Protein AF-N1U3I8-F1 (afdb_monomer)

Radius of gyration: 16.74 Å; Cα contacts (8 Å, |Δi|>4): 158; chains: 1; bounding box: 42×30×48 Å

pLDDT: mean 90.94, std 8.04, range [57.91, 97.25]

Solvent-accessible surface area (backbone atoms only — not comparable to full-atom values): 8770 Å² total; per-residue (Å²): 109,68,54,61,62,64,15,55,87,68,49,91,68,92,75,76,44,79,44,71,59,54,88,94,53,76,72,59,53,84,81,44,77,90,50,61,52,42,70,53,82,71,60,68,74,68,53,55,78,78,48,84,62,44,81,40,65,32,79,47,72,65,56,54,61,40,50,73,71,23,37,44,45,38,32,37,44,86,82,81,67,78,91,59,35,82,59,70,89,46,89,84,51,45,77,28,74,46,29,67,49,44,26,53,54,71,73,46,89,78,71,78,45,71,82,73,79,74,78,83,63,87,76,58,89,82,38,62,71,59,28,63,74,70,74,48,137

Structure (mmCIF, N/CA/C/O backbone):
data_AF-N1U3I8-F1
#
_entry.id   AF-N1U3I8-F1
#
loop_
_atom_site.group_PDB
_atom_site.id
_atom_site.type_symbol
_atom_site.label_atom_id
_atom_site.label_alt_id
_atom_site.label_comp_id
_atom_site.label_asym_id
_atom_site.label_entity_id
_atom_site.label_seq_id
_atom_site.pdbx_PDB_ins_code
_atom_site.Cartn_x
_atom_site.Cartn_y
_atom_site.Cartn_z
_atom_site.occupancy
_atom_site.B_iso_or_equiv
_atom_site.auth_seq_id
_atom_site.auth_comp_id
_atom_site.auth_asym_id
_atom_site.auth_atom_id
_atom_site.pdbx_PDB_model_num
ATOM 1 N N . MET A 1 1 ? 3.597 2.298 9.908 1.00 88.75 1 MET A N 1
ATOM 2 C CA . MET A 1 1 ? 2.477 2.050 10.843 1.00 88.75 1 MET A CA 1
ATOM 3 C C . MET A 1 1 ? 2.062 3.292 11.619 1.00 88.75 1 MET A C 1
ATOM 5 O O . MET A 1 1 ? 0.869 3.535 11.664 1.00 88.75 1 MET A O 1
ATOM 9 N N . GLN A 1 2 ? 2.983 4.105 12.162 1.00 91.75 2 GLN A N 1
ATOM 10 C CA . GLN A 1 2 ? 2.610 5.314 12.923 1.00 91.75 2 GLN A CA 1
ATOM 11 C C . GLN A 1 2 ? 1.647 6.247 12.167 1.00 91.75 2 GLN A C 1
ATOM 13 O O . GLN A 1 2 ? 0.598 6.566 12.700 1.00 91.75 2 GLN A O 1
ATOM 18 N N . MET A 1 3 ? 1.916 6.561 10.893 1.00 93.62 3 MET A N 1
ATOM 19 C CA . MET A 1 3 ? 1.001 7.378 10.076 1.00 93.62 3 MET A CA 1
ATOM 20 C C . MET A 1 3 ? -0.427 6.812 10.004 1.00 93.62 3 MET A C 1
ATOM 22 O O . MET A 1 3 ? -1.384 7.573 10.023 1.00 93.62 3 MET A O 1
ATOM 26 N N . LEU A 1 4 ? -0.576 5.483 9.947 1.00 94.88 4 LEU A N 1
ATOM 27 C CA . LEU A 1 4 ? -1.891 4.842 9.926 1.00 94.88 4 LEU A CA 1
ATOM 28 C C . LEU A 1 4 ? -2.603 5.002 11.274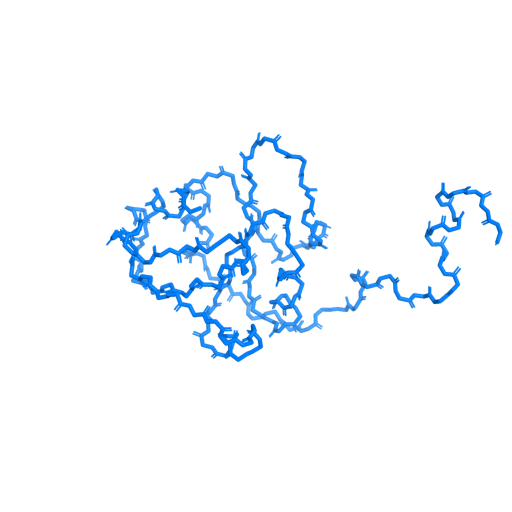 1.00 94.88 4 LEU A C 1
ATOM 30 O O . LEU A 1 4 ? -3.793 5.286 11.297 1.00 94.88 4 LEU A O 1
ATOM 34 N N . VAL A 1 5 ? -1.872 4.869 12.386 1.00 95.50 5 VAL A N 1
ATOM 35 C CA . VAL A 1 5 ? -2.397 5.138 13.735 1.00 95.50 5 VAL A CA 1
ATOM 36 C C . VAL A 1 5 ? -2.836 6.595 13.865 1.00 95.50 5 VAL A C 1
ATOM 38 O O . VAL A 1 5 ? -3.930 6.859 14.356 1.00 95.50 5 VAL A O 1
ATOM 41 N N . ASP A 1 6 ? -2.013 7.523 13.383 1.00 95.75 6 ASP A N 1
ATOM 42 C CA . ASP A 1 6 ? -2.285 8.960 13.432 1.00 95.75 6 ASP A CA 1
ATOM 43 C C . ASP A 1 6 ? -3.453 9.362 12.519 1.00 95.75 6 ASP A C 1
ATOM 45 O O . ASP A 1 6 ? -4.077 10.393 12.752 1.00 95.75 6 ASP A O 1
ATOM 49 N N . ALA A 1 7 ? -3.766 8.559 11.495 1.00 95.88 7 ALA A N 1
ATOM 50 C CA . ALA A 1 7 ? -4.893 8.791 10.595 1.00 95.88 7 ALA A CA 1
ATOM 51 C C . ALA A 1 7 ? -6.245 8.379 11.201 1.00 95.88 7 ALA A C 1
ATOM 53 O O . ALA A 1 7 ? -7.261 8.969 10.843 1.00 95.88 7 ALA A O 1
ATOM 54 N N . ILE A 1 8 ? -6.271 7.415 12.138 1.00 95.06 8 ILE A N 1
ATOM 55 C CA . ILE A 1 8 ? -7.509 6.871 12.734 1.00 95.06 8 ILE A CA 1
ATOM 56 C C . ILE A 1 8 ? -8.486 7.947 13.234 1.00 95.06 8 ILE A C 1
ATOM 58 O O . ILE A 1 8 ? -9.669 7.833 12.921 1.00 95.06 8 ILE A O 1
ATOM 62 N N . PRO A 1 9 ? -8.062 8.997 13.968 1.00 94.94 9 PRO A N 1
ATOM 63 C CA . PRO A 1 9 ? -8.984 10.019 14.469 1.00 94.94 9 PRO A CA 1
ATOM 64 C C . PRO A 1 9 ? -9.696 10.829 13.377 1.00 94.94 9 PRO A C 1
ATOM 66 O O . PRO A 1 9 ? -10.669 11.514 13.680 1.00 94.94 9 PRO A O 1
ATOM 69 N N . PHE A 1 10 ? -9.202 10.790 12.136 1.00 95.81 10 PHE A N 1
ATOM 70 C CA . PHE A 1 10 ? -9.765 11.517 10.998 1.00 95.81 10 PHE A CA 1
ATOM 71 C C . PHE A 1 10 ? -10.680 10.654 10.120 1.00 95.81 10 PHE A C 1
ATOM 73 O O . PHE A 1 10 ? -11.301 11.186 9.203 1.00 95.81 10 PHE A O 1
ATOM 80 N N . LEU A 1 11 ? -10.753 9.344 10.369 1.00 94.56 11 LEU A N 1
ATOM 81 C CA . LEU A 1 11 ? -11.564 8.427 9.571 1.00 94.56 11 LEU A CA 1
ATOM 82 C C . LEU A 1 11 ? -13.040 8.539 9.962 1.00 94.56 11 LEU A C 1
ATOM 84 O O . LEU A 1 11 ? -13.393 8.525 11.142 1.00 94.56 11 LEU A O 1
ATOM 88 N N . GLY A 1 12 ? -13.897 8.660 8.949 1.00 94.50 12 GLY A N 1
ATOM 89 C CA . GLY A 1 12 ? -15.351 8.716 9.100 1.00 94.50 12 GLY A CA 1
ATOM 90 C C . GLY A 1 12 ? -16.014 7.343 8.985 1.00 94.50 12 GLY A C 1
ATOM 91 O O . GLY A 1 12 ? -17.147 7.173 9.439 1.00 94.50 12 GLY A O 1
ATOM 92 N N . ARG A 1 13 ? -15.315 6.368 8.392 1.00 92.88 13 ARG A N 1
ATOM 93 C CA . ARG A 1 13 ? -15.760 4.9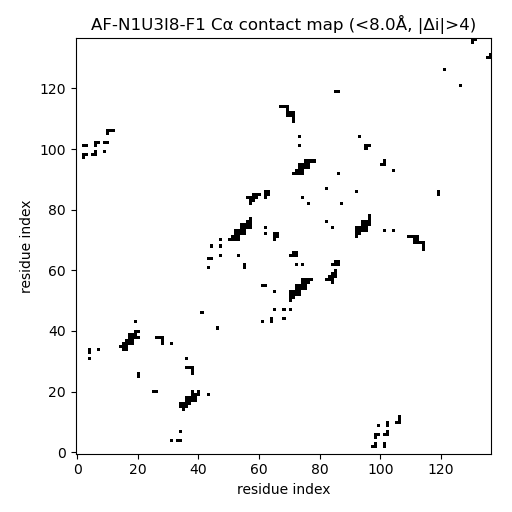79 8.218 1.00 92.88 13 ARG A CA 1
ATOM 94 C C . ARG A 1 13 ? -15.070 4.045 9.220 1.00 92.88 13 ARG A C 1
ATOM 96 O O . ARG A 1 13 ? -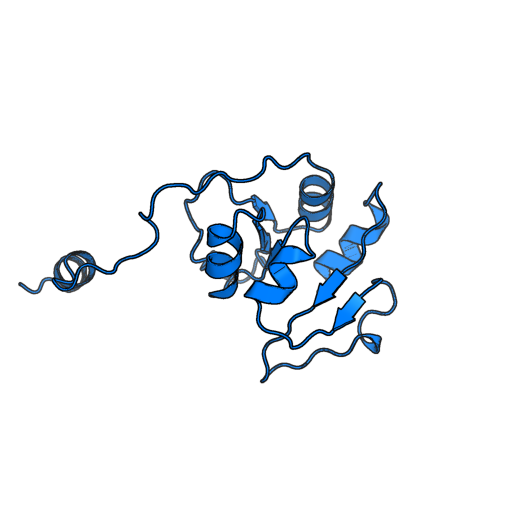13.995 4.332 9.744 1.00 92.88 13 ARG A O 1
ATOM 103 N N . ASP A 1 14 ? -15.687 2.894 9.469 1.00 93.19 14 ASP A N 1
ATOM 104 C CA . ASP A 1 14 ? -15.059 1.804 10.217 1.00 93.19 14 ASP A CA 1
ATOM 105 C C . ASP A 1 14 ? -14.087 1.034 9.311 1.00 93.19 14 ASP A C 1
ATOM 107 O O . ASP A 1 14 ? -14.478 0.557 8.249 1.00 93.19 14 ASP A O 1
ATOM 111 N N . TYR A 1 15 ? -12.845 0.844 9.768 1.00 94.75 15 TYR A N 1
ATOM 112 C CA . TYR A 1 15 ? -11.842 0.037 9.068 1.00 94.75 15 TYR A CA 1
ATOM 113 C C . TYR A 1 15 ? -11.421 -1.175 9.897 1.00 94.75 15 TYR A C 1
ATOM 115 O O . TYR A 1 15 ? -11.262 -1.112 11.123 1.00 94.75 15 TYR A O 1
ATOM 123 N N . THR A 1 16 ? -11.177 -2.278 9.199 1.00 95.75 16 THR A N 1
ATOM 124 C CA . THR A 1 16 ? -10.436 -3.434 9.705 1.00 95.75 16 THR A CA 1
ATOM 125 C C . THR A 1 16 ? -9.213 -3.643 8.837 1.00 95.75 16 THR A C 1
ATOM 127 O O . THR A 1 16 ? -9.291 -3.519 7.620 1.00 95.75 16 THR A O 1
ATOM 130 N N . PHE A 1 17 ? -8.087 -3.970 9.457 1.00 96.44 17 PHE A N 1
ATOM 131 C CA . PHE A 1 17 ? -6.809 -4.036 8.767 1.00 96.44 17 PHE A CA 1
ATOM 132 C C . PHE A 1 17 ? -6.279 -5.464 8.749 1.00 96.44 17 PHE A C 1
ATOM 134 O O . PHE A 1 17 ? -6.292 -6.159 9.767 1.00 96.44 17 PHE A O 1
ATOM 141 N N . ILE A 1 18 ? -5.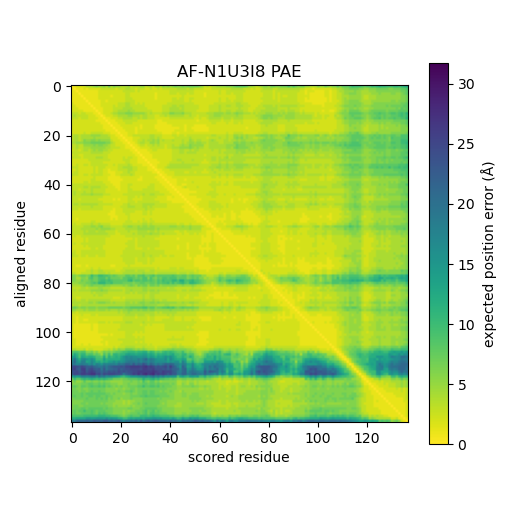739 -5.866 7.603 1.00 97.25 18 ILE A N 1
ATOM 142 C CA . ILE A 1 18 ? -4.889 -7.046 7.469 1.00 97.25 18 ILE A CA 1
ATOM 143 C C . ILE A 1 18 ? -3.449 -6.555 7.310 1.00 97.25 18 ILE A C 1
ATOM 145 O O . ILE A 1 18 ? -3.163 -5.745 6.431 1.00 97.25 18 ILE A O 1
ATOM 149 N N . LEU A 1 19 ? -2.531 -7.040 8.148 1.00 96.06 19 LEU A N 1
ATOM 150 C CA . LEU A 1 19 ? -1.100 -6.771 8.007 1.00 96.06 19 LEU A CA 1
ATOM 151 C C . LEU A 1 19 ? -0.370 -8.040 7.594 1.00 96.06 19 LEU A C 1
ATOM 153 O O . LEU A 1 19 ? -0.252 -8.990 8.368 1.00 96.06 19 LEU A O 1
ATOM 157 N N . LYS A 1 20 ? 0.198 -8.000 6.391 1.00 94.81 20 LYS A N 1
ATOM 158 C CA . LYS A 1 20 ? 1.175 -8.973 5.912 1.00 94.81 20 LYS A CA 1
ATOM 159 C C . LYS A 1 20 ? 2.577 -8.374 6.026 1.00 94.81 20 LYS A C 1
ATOM 161 O O . LYS A 1 20 ? 3.048 -7.693 5.118 1.00 94.81 20 LYS A O 1
ATOM 166 N N . SER A 1 21 ? 3.238 -8.588 7.162 1.00 91.12 21 SER A N 1
ATOM 167 C CA . SER A 1 21 ? 4.599 -8.086 7.387 1.00 91.12 21 SER A CA 1
ATOM 168 C C . SER A 1 21 ? 5.648 -8.913 6.636 1.00 91.12 21 SER A C 1
ATOM 170 O O . SER A 1 21 ? 5.433 -10.083 6.308 1.00 91.12 21 SER A O 1
ATOM 172 N N . HIS A 1 22 ? 6.823 -8.327 6.400 1.00 87.38 22 HIS A N 1
ATOM 173 C CA . HIS A 1 22 ? 7.957 -9.070 5.855 1.00 87.38 22 HIS A CA 1
ATOM 174 C C . HIS A 1 22 ? 8.386 -10.181 6.840 1.00 87.38 22 HIS A C 1
ATOM 176 O O . HIS A 1 22 ? 8.468 -9.905 8.039 1.00 87.38 22 HIS A O 1
ATOM 182 N N . PRO A 1 23 ? 8.727 -11.406 6.392 1.00 87.06 23 PRO A N 1
ATOM 183 C CA . PRO A 1 23 ? 9.099 -12.499 7.301 1.00 87.06 23 PRO A CA 1
ATOM 184 C C . PRO A 1 23 ? 10.286 -12.173 8.220 1.00 87.06 23 PRO A C 1
ATOM 186 O O . PRO A 1 23 ? 10.325 -12.605 9.367 1.00 87.06 23 PRO A O 1
ATOM 189 N N . ALA A 1 24 ? 11.242 -11.374 7.733 1.00 91.62 24 ALA A N 1
ATOM 190 C CA . ALA A 1 24 ? 12.398 -10.923 8.517 1.00 91.62 24 ALA A CA 1
ATOM 191 C C . ALA A 1 24 ? 12.123 -9.695 9.411 1.00 91.62 24 ALA A C 1
ATOM 193 O O . ALA A 1 24 ? 12.992 -9.296 10.179 1.00 91.62 24 ALA A O 1
ATOM 194 N N . CYS A 1 25 ? 10.945 -9.076 9.301 1.00 88.69 25 CYS A N 1
ATOM 195 C CA . CYS A 1 25 ? 10.519 -7.944 10.126 1.00 88.69 25 CYS A CA 1
ATOM 196 C C . CYS A 1 25 ? 9.087 -8.208 10.622 1.00 88.69 25 CYS A C 1
ATOM 198 O O . CYS A 1 25 ? 8.131 -7.619 10.109 1.00 88.69 25 CYS A O 1
ATOM 200 N N . PRO A 1 26 ? 8.916 -9.173 11.544 1.00 89.50 26 PRO A N 1
ATOM 201 C CA . PRO A 1 26 ? 7.604 -9.526 12.055 1.00 89.50 26 PRO A CA 1
ATOM 202 C C . PRO A 1 26 ? 7.023 -8.368 12.863 1.00 89.50 26 PRO A C 1
ATOM 204 O O . PRO A 1 26 ? 7.726 -7.731 13.645 1.00 89.50 26 PRO A O 1
ATOM 207 N N . VAL A 1 27 ? 5.725 -8.144 12.693 1.00 92.75 27 VAL A N 1
ATOM 208 C CA . VAL A 1 27 ? 4.947 -7.182 13.473 1.00 92.75 27 VAL A CA 1
ATOM 209 C C . VAL A 1 27 ? 3.864 -7.943 14.220 1.00 92.75 27 VAL A C 1
ATOM 211 O O . VAL A 1 27 ? 3.232 -8.833 13.654 1.00 92.75 27 VAL A O 1
ATOM 214 N N . GLN A 1 28 ? 3.650 -7.607 15.486 1.00 92.81 28 GLN A N 1
ATOM 215 C CA . GLN A 1 28 ? 2.632 -8.213 16.335 1.00 92.81 28 GLN A CA 1
ATOM 216 C C . GLN A 1 28 ? 1.446 -7.262 16.506 1.00 92.81 28 GLN A C 1
ATOM 218 O O . GLN A 1 28 ? 1.618 -6.060 16.690 1.00 92.81 28 GLN A O 1
ATOM 223 N N . GLU A 1 29 ? 0.230 -7.806 16.535 1.00 93.81 29 GLU A N 1
ATOM 224 C CA . GLU A 1 29 ? -1.010 -7.026 16.705 1.00 93.81 29 GLU A CA 1
ATOM 225 C C . GLU A 1 29 ? -0.975 -6.137 17.958 1.00 93.81 29 GLU A C 1
ATOM 227 O O . GLU A 1 29 ? -1.381 -4.977 17.928 1.00 93.81 29 GLU A O 1
ATOM 232 N N . ARG A 1 30 ? -0.393 -6.650 19.051 1.00 94.00 30 ARG A N 1
ATOM 233 C CA . ARG A 1 30 ? -0.259 -5.933 20.329 1.00 94.00 30 ARG A CA 1
ATOM 234 C C . ARG A 1 30 ? 0.587 -4.658 20.263 1.00 94.00 30 ARG A C 1
ATOM 236 O O . ARG A 1 30 ? 0.546 -3.877 21.207 1.00 94.00 30 ARG A O 1
ATOM 243 N N . GLU A 1 31 ? 1.379 -4.465 19.209 1.00 93.50 31 GLU A N 1
ATOM 244 C CA . GLU A 1 31 ? 2.167 -3.242 19.010 1.00 93.50 31 GLU A CA 1
ATOM 245 C C . GLU A 1 31 ? 1.285 -2.060 18.579 1.00 93.50 31 GLU A C 1
ATOM 247 O O . GLU A 1 31 ? 1.662 -0.909 18.789 1.00 93.50 31 GLU A O 1
ATOM 252 N N . PHE A 1 32 ? 0.090 -2.330 18.037 1.00 93.88 32 PHE A N 1
ATOM 253 C CA . PHE A 1 32 ? -0.833 -1.316 17.524 1.00 93.88 32 PHE A CA 1
ATOM 254 C C . PHE A 1 32 ? -2.268 -1.546 18.028 1.00 93.88 32 PHE A C 1
ATOM 256 O O . PHE A 1 32 ? -3.173 -1.770 17.226 1.00 93.88 32 PHE A O 1
ATOM 263 N N . PRO A 1 33 ? -2.518 -1.462 19.349 1.00 91.25 33 PRO A N 1
ATOM 264 C CA . PRO A 1 33 ? -3.815 -1.807 19.943 1.00 91.25 33 PRO A CA 1
ATOM 265 C C . PRO A 1 33 ? -4.962 -0.871 19.529 1.00 91.25 33 PRO A C 1
ATOM 267 O O . PRO A 1 33 ? -6.128 -1.212 19.708 1.00 91.25 33 PRO A O 1
ATOM 270 N N . SER A 1 34 ? -4.648 0.315 18.998 1.00 91.31 34 SER A N 1
ATOM 271 C CA . SER A 1 34 ? -5.630 1.255 18.447 1.00 91.31 34 SER A CA 1
ATOM 272 C C . SER A 1 34 ? -6.152 0.843 17.069 1.00 91.31 34 SER A C 1
ATOM 274 O O . SER A 1 34 ? -7.188 1.346 16.639 1.00 91.31 34 SER A O 1
ATOM 276 N N . LEU A 1 35 ? -5.462 -0.064 16.374 1.00 93.25 35 LEU A N 1
ATOM 277 C CA . LEU A 1 35 ? -5.881 -0.579 15.078 1.00 93.25 35 LEU A CA 1
ATOM 278 C C . LEU A 1 35 ? -6.663 -1.880 15.277 1.00 93.25 35 LEU A C 1
ATOM 280 O O . LEU A 1 35 ? -6.204 -2.790 15.965 1.00 93.25 35 LEU A O 1
ATOM 284 N N . ARG A 1 36 ? -7.817 -2.016 14.609 1.00 94.12 36 ARG A N 1
ATOM 285 C CA . ARG A 1 36 ? -8.505 -3.311 14.446 1.00 94.12 36 ARG A CA 1
ATOM 286 C C . ARG A 1 36 ? -7.732 -4.169 13.441 1.00 94.12 36 ARG A C 1
ATOM 288 O O . ARG A 1 36 ? -8.172 -4.365 12.310 1.00 94.12 36 ARG A O 1
ATOM 295 N N . LEU A 1 37 ? -6.537 -4.589 13.840 1.00 94.75 37 LEU A N 1
ATOM 296 C CA . LEU A 1 37 ? -5.534 -5.207 12.989 1.00 94.75 37 LEU A CA 1
ATOM 297 C C . LEU A 1 37 ? -5.463 -6.719 13.212 1.00 94.75 37 LEU A C 1
ATOM 299 O O . LEU A 1 37 ? -5.402 -7.168 14.352 1.00 94.75 37 LEU A O 1
ATOM 303 N N . LYS A 1 38 ? -5.391 -7.483 12.120 1.00 96.50 38 LYS A N 1
ATOM 304 C CA . LYS A 1 38 ? -5.040 -8.906 12.125 1.00 96.50 38 LYS A CA 1
ATOM 305 C C . LYS A 1 38 ? -3.756 -9.143 11.347 1.00 96.50 38 LYS A C 1
ATOM 307 O O . LYS A 1 38 ? -3.652 -8.736 10.188 1.00 96.50 38 LYS A O 1
ATOM 312 N N . VAL A 1 39 ? -2.788 -9.821 11.954 1.00 96.25 39 VAL A N 1
ATOM 313 C CA . VAL A 1 39 ? -1.563 -10.229 11.255 1.00 96.25 39 VAL A CA 1
ATOM 314 C C . VAL A 1 39 ? -1.827 -11.548 10.534 1.00 96.25 39 VAL A C 1
ATOM 316 O O . VAL A 1 39 ? -2.273 -12.523 11.136 1.00 96.25 39 VAL A O 1
ATOM 319 N N . ARG A 1 40 ? -1.583 -11.567 9.223 1.00 95.94 40 ARG A N 1
ATOM 320 C CA . ARG A 1 40 ? -1.876 -12.699 8.331 1.00 95.94 40 ARG A CA 1
ATOM 321 C C . ARG A 1 40 ? -0.621 -13.079 7.545 1.00 95.94 40 ARG A C 1
ATOM 323 O O . ARG A 1 40 ? 0.224 -12.233 7.239 1.00 95.94 40 ARG A O 1
ATOM 330 N N . HIS A 1 41 ? -0.481 -14.361 7.223 1.00 94.00 41 HIS A N 1
ATOM 331 C CA . HIS A 1 41 ? 0.733 -14.914 6.606 1.00 94.00 41 HIS A CA 1
ATOM 332 C C . HIS A 1 41 ? 0.475 -15.663 5.296 1.00 94.00 41 HIS A C 1
ATOM 334 O O . HIS A 1 41 ? 1.431 -15.992 4.591 1.00 94.00 41 HIS A O 1
ATOM 340 N N . GLU A 1 42 ? -0.791 -15.854 4.943 1.00 95.19 42 GLU A N 1
ATOM 341 C CA . GLU A 1 42 ? -1.273 -16.424 3.691 1.00 95.19 42 GLU A CA 1
ATOM 342 C C . GLU A 1 42 ? -0.679 -15.701 2.471 1.00 95.19 42 GLU A C 1
ATOM 344 O O . GLU A 1 42 ? -0.257 -14.539 2.585 1.00 95.19 42 GLU A O 1
ATOM 349 N N . PRO A 1 43 ? -0.586 -16.366 1.306 1.00 94.31 43 PRO A N 1
ATOM 350 C CA . PRO A 1 43 ? -0.200 -15.727 0.052 1.00 94.31 43 PRO A CA 1
ATOM 351 C C . PRO A 1 43 ? -0.937 -14.403 -0.173 1.00 94.31 43 PRO A C 1
ATOM 353 O O . PRO A 1 43 ? -2.109 -14.266 0.163 1.00 94.31 43 PRO A O 1
ATOM 356 N N . ILE A 1 44 ? -0.236 -13.407 -0.726 1.00 94.00 44 ILE A N 1
ATOM 357 C CA . ILE A 1 44 ? -0.830 -12.077 -0.936 1.00 94.00 44 ILE A CA 1
ATOM 358 C C . ILE A 1 44 ? -2.058 -12.151 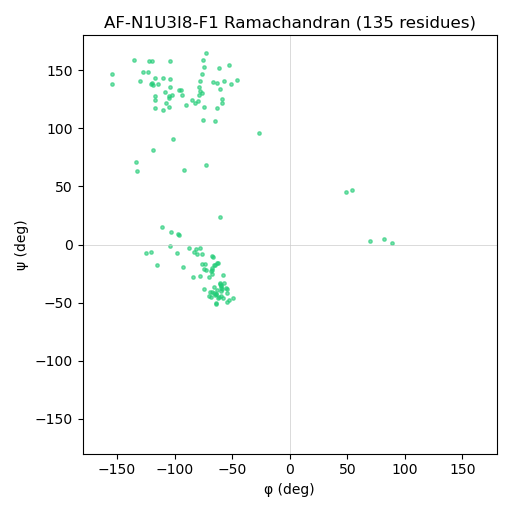-1.848 1.00 94.00 44 ILE A C 1
ATOM 360 O O . ILE A 1 44 ? -3.031 -11.459 -1.592 1.00 94.00 44 ILE A O 1
ATOM 364 N N . THR A 1 45 ? -2.036 -13.043 -2.839 1.00 91.81 45 THR A N 1
ATOM 365 C CA . THR A 1 45 ? -3.147 -13.315 -3.758 1.00 91.81 45 THR A CA 1
ATOM 366 C C . THR A 1 45 ? -4.434 -13.674 -3.033 1.00 91.81 45 THR A C 1
ATOM 368 O O . THR A 1 45 ? -5.485 -13.167 -3.395 1.00 91.81 45 THR A O 1
ATOM 371 N N . ASP A 1 46 ? -4.335 -14.485 -1.983 1.00 95.06 46 ASP A N 1
ATOM 372 C CA . ASP A 1 46 ? -5.492 -14.983 -1.242 1.00 95.06 46 ASP A CA 1
ATOM 373 C C . ASP A 1 46 ? -6.078 -13.858 -0.376 1.00 95.06 46 ASP A C 1
ATOM 375 O O . ASP A 1 46 ? -7.287 -13.696 -0.275 1.00 95.06 46 ASP A O 1
ATOM 379 N N . LEU A 1 47 ? -5.208 -13.023 0.206 1.00 96.38 47 LEU A N 1
ATOM 380 C CA . LEU A 1 47 ? -5.628 -11.864 0.998 1.00 96.38 47 LEU A CA 1
ATOM 381 C C . LEU A 1 47 ? -6.255 -10.760 0.138 1.00 96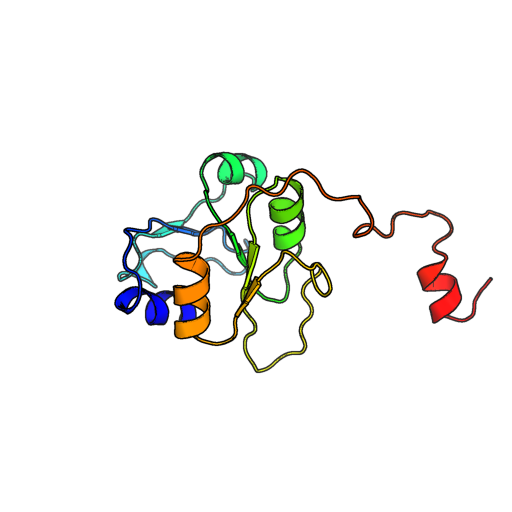.38 47 LEU A C 1
ATOM 383 O O . LEU A 1 47 ? -7.076 -9.999 0.642 1.00 96.38 47 LEU A O 1
ATOM 387 N N . LEU A 1 48 ? -5.867 -10.652 -1.137 1.00 94.00 48 LEU A N 1
ATOM 388 C CA . LEU A 1 48 ? -6.377 -9.623 -2.046 1.00 94.00 48 LEU A CA 1
ATOM 389 C C . LEU A 1 48 ? -7.865 -9.804 -2.382 1.00 94.00 48 LEU A C 1
ATOM 391 O O . LEU A 1 48 ? -8.512 -8.835 -2.762 1.00 94.00 48 LEU A O 1
ATOM 395 N N . GLU A 1 49 ? -8.421 -11.002 -2.191 1.00 91.69 49 GLU A N 1
ATOM 396 C CA . GLU A 1 49 ? -9.860 -11.264 -2.336 1.00 91.69 49 GLU A CA 1
ATOM 397 C C . GLU A 1 49 ? -10.693 -10.692 -1.172 1.00 91.69 49 GLU A C 1
ATOM 399 O O . GLU A 1 49 ? -11.909 -10.549 -1.292 1.00 91.69 49 GLU A O 1
ATOM 404 N N . GLU A 1 50 ? -10.050 -10.364 -0.044 1.00 94.25 50 GLU A N 1
ATOM 405 C CA . GLU A 1 50 ? -10.695 -9.905 1.194 1.00 94.25 50 GLU A CA 1
ATOM 406 C C . GLU A 1 50 ? -10.568 -8.383 1.424 1.00 94.25 50 GLU A C 1
ATOM 408 O O . GLU A 1 50 ? -11.034 -7.888 2.452 1.00 94.25 50 GLU A O 1
ATOM 413 N N . VAL A 1 51 ? -9.897 -7.638 0.535 1.00 94.69 51 VAL A N 1
ATOM 414 C CA . VAL A 1 51 ? -9.553 -6.222 0.767 1.00 94.69 51 VAL A CA 1
ATOM 415 C C . VAL A 1 51 ? -10.146 -5.286 -0.279 1.00 94.69 51 VAL A C 1
ATOM 417 O O . VAL A 1 51 ? -10.074 -5.532 -1.479 1.00 94.69 51 VAL A O 1
ATOM 420 N N . ASP A 1 52 ? -10.655 -4.151 0.194 1.00 94.06 52 ASP A N 1
ATOM 421 C CA . ASP A 1 52 ? -11.167 -3.079 -0.666 1.00 94.06 52 ASP A CA 1
ATOM 422 C C . ASP A 1 52 ? -10.048 -2.150 -1.165 1.00 94.06 52 ASP A C 1
ATOM 424 O O . ASP A 1 52 ? -10.156 -1.531 -2.221 1.00 94.06 52 ASP A O 1
ATOM 428 N N . ILE A 1 53 ? -8.970 -2.029 -0.384 1.00 94.75 53 ILE A N 1
ATOM 429 C CA . ILE A 1 53 ? -7.853 -1.116 -0.627 1.00 94.75 53 ILE A CA 1
ATOM 430 C C . ILE A 1 53 ? -6.569 -1.632 0.018 1.00 94.75 53 ILE A C 1
ATOM 432 O O . ILE A 1 53 ? -6.599 -2.215 1.104 1.00 94.75 53 ILE A O 1
ATOM 436 N N . ALA A 1 54 ? -5.422 -1.367 -0.610 1.00 95.50 54 ALA A N 1
ATOM 437 C CA . ALA A 1 54 ? -4.123 -1.641 -0.014 1.00 95.50 54 ALA A CA 1
ATOM 438 C C . ALA A 1 54 ? -3.363 -0.371 0.360 1.00 95.50 54 ALA A C 1
ATOM 440 O O . ALA A 1 54 ? -3.327 0.618 -0.371 1.00 95.50 54 ALA A O 1
ATOM 441 N N . TYR A 1 55 ? -2.659 -0.468 1.482 1.00 95.75 55 TYR A N 1
ATOM 442 C CA . TYR A 1 55 ? -1.739 0.541 1.976 1.00 95.75 55 TYR A CA 1
ATOM 443 C C . TYR A 1 55 ? -0.320 -0.037 2.029 1.00 95.75 55 TYR A C 1
ATOM 445 O O . TYR A 1 55 ? -0.066 -1.005 2.751 1.00 95.75 55 TYR A O 1
ATOM 453 N N . THR A 1 56 ? 0.608 0.533 1.260 1.00 95.44 56 THR A N 1
ATOM 454 C CA . THR A 1 56 ? 1.965 -0.009 1.082 1.00 95.44 56 THR A CA 1
ATOM 455 C C . THR A 1 56 ? 3.047 0.963 1.537 1.00 95.44 56 THR A C 1
ATOM 457 O O . THR A 1 56 ? 2.854 2.177 1.593 1.00 95.44 56 THR A O 1
ATOM 460 N N . SER A 1 57 ? 4.234 0.436 1.845 1.00 92.44 57 SER A N 1
ATOM 461 C CA . SER A 1 57 ? 5.434 1.266 1.973 1.00 92.44 57 SER A CA 1
ATOM 462 C C . SER A 1 57 ? 5.918 1.747 0.601 1.00 92.44 57 SER A C 1
ATOM 464 O O . SER A 1 57 ? 5.558 1.184 -0.431 1.00 92.44 57 SER A O 1
ATOM 466 N N . ASN A 1 58 ? 6.792 2.755 0.607 1.00 90.88 58 ASN A N 1
ATOM 467 C CA . ASN A 1 58 ? 7.455 3.277 -0.588 1.00 90.88 58 ASN A CA 1
ATOM 468 C C . ASN A 1 58 ? 8.306 2.222 -1.322 1.00 90.88 58 ASN A C 1
ATOM 470 O O . ASN A 1 58 ? 8.409 2.245 -2.537 1.00 90.88 58 ASN A O 1
ATOM 474 N N . ILE A 1 59 ? 8.945 1.301 -0.593 1.00 92.25 59 ILE A N 1
ATOM 475 C CA . ILE A 1 59 ? 9.925 0.357 -1.154 1.00 92.25 59 ILE A CA 1
ATOM 476 C C . ILE A 1 59 ? 9.426 -1.072 -0.952 1.00 92.25 59 ILE A C 1
ATOM 478 O O . ILE A 1 59 ? 9.811 -1.751 0.000 1.00 92.25 59 ILE A O 1
ATOM 482 N N . THR A 1 60 ? 8.529 -1.527 -1.826 1.00 92.31 60 THR A N 1
ATOM 483 C CA . THR A 1 60 ? 8.021 -2.904 -1.802 1.00 92.31 60 THR A CA 1
ATOM 484 C C . THR A 1 60 ? 7.537 -3.354 -3.176 1.00 92.31 60 THR A C 1
ATOM 486 O O . THR A 1 60 ? 6.860 -2.607 -3.879 1.00 92.31 60 THR A O 1
ATOM 489 N N . SER A 1 61 ? 7.849 -4.595 -3.554 1.00 92.00 61 SER A N 1
ATOM 490 C CA . SER A 1 61 ? 7.292 -5.211 -4.763 1.00 92.00 61 SER A CA 1
ATOM 491 C C . SER A 1 61 ? 5.819 -5.587 -4.597 1.00 92.00 61 SER A C 1
ATOM 493 O O . SER A 1 61 ? 5.112 -5.644 -5.594 1.00 92.00 61 SER A O 1
ATOM 495 N N . ALA A 1 62 ? 5.340 -5.761 -3.357 1.00 93.81 62 ALA A N 1
ATOM 496 C CA . ALA A 1 62 ? 3.950 -6.120 -3.067 1.00 93.81 62 ALA A CA 1
ATOM 497 C C . ALA A 1 62 ? 2.940 -5.109 -3.635 1.00 93.81 62 ALA A C 1
ATOM 499 O O . ALA A 1 62 ? 1.806 -5.467 -3.931 1.00 93.81 62 ALA A O 1
ATOM 500 N N . ALA A 1 63 ? 3.356 -3.851 -3.820 1.00 94.12 63 ALA A N 1
ATOM 501 C CA . ALA A 1 63 ? 2.537 -2.833 -4.466 1.00 94.12 63 ALA A CA 1
ATOM 502 C C . ALA A 1 63 ? 2.179 -3.210 -5.916 1.00 94.12 63 ALA A C 1
ATOM 504 O O . ALA A 1 63 ? 1.071 -2.926 -6.356 1.00 94.12 63 ALA A O 1
ATOM 505 N N . ILE A 1 64 ? 3.076 -3.893 -6.638 1.00 92.94 64 ILE A N 1
ATOM 506 C CA . ILE A 1 64 ? 2.805 -4.388 -7.995 1.00 92.94 64 ILE A CA 1
ATOM 507 C C . ILE A 1 64 ? 1.801 -5.536 -7.964 1.00 92.94 64 ILE A C 1
ATOM 509 O O . ILE A 1 64 ? 0.874 -5.524 -8.764 1.00 92.94 64 ILE A O 1
ATOM 513 N N . ASP A 1 65 ? 1.949 -6.486 -7.035 1.00 92.00 65 ASP A N 1
ATOM 514 C CA . ASP A 1 65 ? 1.018 -7.615 -6.904 1.00 92.00 65 ASP A CA 1
ATOM 515 C C . ASP A 1 65 ? -0.420 -7.122 -6.673 1.00 92.00 65 ASP A C 1
ATOM 517 O O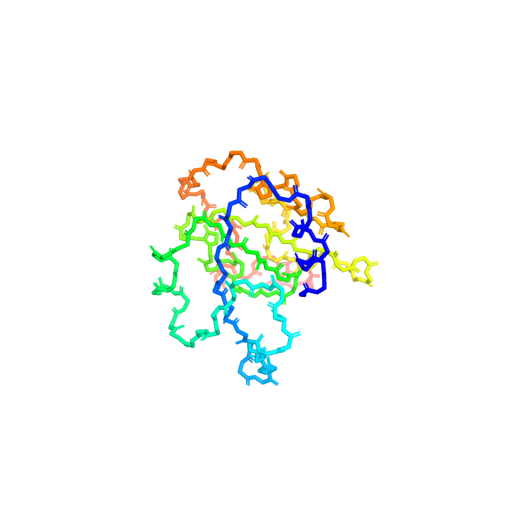 . ASP A 1 65 ? -1.346 -7.563 -7.350 1.00 92.00 65 ASP A O 1
ATOM 521 N N . VAL A 1 66 ? -0.585 -6.149 -5.768 1.00 93.06 66 VAL A N 1
ATOM 522 C CA . VAL A 1 66 ? -1.875 -5.505 -5.483 1.00 93.06 66 VAL A CA 1
ATOM 523 C C . VAL A 1 66 ? -2.395 -4.752 -6.708 1.00 93.06 66 VAL A C 1
ATOM 525 O O . VAL A 1 66 ? -3.542 -4.918 -7.110 1.00 93.06 66 VAL A O 1
ATOM 528 N N . TYR A 1 67 ? -1.557 -3.912 -7.317 1.00 91.81 67 TYR A N 1
ATOM 529 C CA . TYR A 1 67 ? -1.979 -3.109 -8.459 1.00 91.81 67 TYR A CA 1
ATOM 530 C C . TYR A 1 67 ? -2.445 -3.998 -9.623 1.00 91.81 67 TYR A C 1
ATOM 532 O O . TYR A 1 67 ? -3.462 -3.727 -10.259 1.00 91.81 67 TYR A O 1
ATOM 540 N N . CYS A 1 68 ? -1.745 -5.108 -9.867 1.00 89.69 68 CYS A N 1
ATOM 541 C CA . CYS A 1 68 ? -2.119 -6.089 -10.880 1.00 89.69 68 CYS A CA 1
ATOM 542 C C . CYS A 1 68 ? -3.411 -6.856 -10.555 1.00 89.69 68 CYS A C 1
ATOM 544 O O . CYS A 1 68 ? -4.040 -7.355 -11.488 1.00 89.69 68 CYS A O 1
ATOM 546 N N . SER A 1 69 ? -3.833 -6.943 -9.288 1.00 89.69 69 SER A N 1
ATOM 547 C CA . SER A 1 69 ? -5.119 -7.551 -8.917 1.00 89.69 69 SER A CA 1
ATOM 548 C C . SER A 1 69 ? -6.312 -6.602 -9.079 1.00 89.69 69 SER A C 1
ATOM 550 O O . SER A 1 69 ? -7.448 -7.020 -8.873 1.00 89.69 69 SER A O 1
ATOM 552 N N . GLY A 1 70 ? -6.074 -5.337 -9.445 1.00 90.12 70 GLY A N 1
ATOM 553 C CA . GLY A 1 70 ? -7.114 -4.315 -9.593 1.00 90.12 70 GLY A CA 1
ATOM 554 C C . GLY A 1 70 ? -7.545 -3.662 -8.276 1.00 90.12 70 GLY A C 1
ATOM 555 O O . GLY A 1 70 ? -8.454 -2.830 -8.282 1.00 90.12 70 GLY A O 1
ATOM 556 N N . VAL A 1 71 ? -6.890 -4.006 -7.161 1.00 92.50 71 VAL A N 1
ATOM 557 C CA . VAL A 1 71 ? -7.121 -3.366 -5.861 1.00 92.50 71 VAL A CA 1
ATOM 558 C C . VAL A 1 71 ? -6.434 -1.990 -5.852 1.00 92.50 71 VAL A C 1
ATOM 560 O O . VAL A 1 71 ? -5.249 -1.896 -6.191 1.00 92.50 71 VAL A O 1
ATOM 563 N N . PRO A 1 72 ? -7.134 -0.911 -5.459 1.00 93.62 72 PRO A N 1
ATOM 564 C CA . PRO A 1 72 ? -6.540 0.415 -5.328 1.00 93.62 72 PRO A CA 1
ATOM 565 C C . PRO A 1 72 ? -5.350 0.437 -4.361 1.00 93.62 72 PRO A C 1
ATOM 567 O O . PRO A 1 72 ? -5.372 -0.194 -3.301 1.00 93.62 72 PRO A O 1
ATOM 570 N N . VAL A 1 73 ? -4.312 1.204 -4.710 1.00 94.19 73 VAL A N 1
ATOM 571 C CA . VAL A 1 73 ? -3.071 1.299 -3.928 1.00 94.19 73 VAL A CA 1
ATOM 572 C C . VAL A 1 73 ? -2.861 2.719 -3.408 1.00 94.19 73 VAL A C 1
ATOM 574 O O . VAL A 1 73 ? -2.757 3.669 -4.187 1.00 94.19 73 VAL A O 1
ATOM 577 N N . ILE A 1 74 ? -2.705 2.841 -2.088 1.00 96.25 74 ILE A N 1
ATOM 578 C CA . ILE A 1 74 ? -2.144 4.020 -1.423 1.00 96.25 74 ILE A CA 1
ATOM 579 C C . ILE A 1 74 ? -0.719 3.683 -0.975 1.00 96.25 74 ILE A C 1
ATOM 581 O O . ILE A 1 74 ? -0.512 2.807 -0.135 1.00 96.25 74 ILE A O 1
ATOM 585 N N . SER A 1 75 ? 0.275 4.399 -1.492 1.00 95.69 75 SER A N 1
ATOM 586 C CA . SER A 1 75 ? 1.680 4.211 -1.130 1.00 95.69 75 SER A CA 1
ATOM 587 C C . SER A 1 75 ? 2.160 5.330 -0.211 1.00 95.69 75 SER A C 1
ATOM 589 O O . SER A 1 75 ? 2.059 6.512 -0.540 1.00 95.69 75 SER A O 1
ATOM 591 N N . VAL A 1 76 ? 2.748 4.967 0.929 1.00 94.94 76 VAL A N 1
ATOM 592 C CA . VAL A 1 76 ? 3.324 5.949 1.850 1.00 94.94 76 VAL A CA 1
ATOM 593 C C . VAL A 1 76 ? 4.675 6.453 1.364 1.00 94.94 76 VAL A C 1
ATOM 595 O O . VAL A 1 76 ? 5.511 5.668 0.920 1.00 94.94 76 VAL A O 1
ATOM 598 N N . LEU A 1 77 ? 4.910 7.748 1.537 1.00 93.81 77 LEU A N 1
ATOM 599 C CA . LEU A 1 77 ? 6.210 8.394 1.455 1.00 93.81 77 LEU A CA 1
ATOM 600 C C . LEU A 1 77 ? 6.630 8.781 2.873 1.00 93.81 77 LEU A C 1
ATOM 602 O O . LEU A 1 77 ? 5.930 9.511 3.570 1.00 93.81 77 LEU A O 1
ATOM 606 N N . ASP A 1 78 ? 7.776 8.275 3.319 1.00 81.38 78 ASP A N 1
ATOM 607 C CA . ASP A 1 78 ? 8.268 8.514 4.682 1.00 81.38 78 ASP A CA 1
ATOM 608 C C . ASP A 1 78 ? 8.897 9.907 4.876 1.00 81.38 78 ASP A C 1
ATOM 610 O O . ASP A 1 78 ? 9.301 10.252 5.984 1.00 81.38 78 ASP A O 1
ATOM 614 N N . GLY A 1 79 ? 8.991 10.707 3.806 1.00 82.56 79 GLY A N 1
ATOM 615 C CA . GLY A 1 79 ? 9.588 12.045 3.807 1.00 82.56 79 GLY A CA 1
ATOM 616 C C . GLY A 1 79 ? 11.111 12.065 3.991 1.00 82.56 79 GLY A C 1
ATOM 617 O O . GLY A 1 79 ? 11.707 13.138 4.046 1.00 82.56 79 GLY A O 1
ATOM 618 N N . THR A 1 80 ? 11.749 10.897 4.077 1.00 85.88 80 THR A N 1
ATOM 619 C CA . THR A 1 80 ? 13.191 10.738 4.323 1.00 85.88 80 THR A CA 1
ATOM 620 C C . THR A 1 80 ? 13.933 10.098 3.156 1.00 85.88 80 THR A C 1
ATOM 622 O O . THR A 1 80 ? 15.155 10.211 3.061 1.00 85.88 80 THR A O 1
ATOM 625 N N . SER A 1 81 ? 13.201 9.448 2.253 1.00 86.56 81 SER A N 1
ATOM 626 C CA . SER A 1 81 ? 13.720 8.767 1.073 1.00 86.56 81 SER A CA 1
ATOM 627 C C . SER A 1 81 ? 13.106 9.316 -0.218 1.00 86.56 81 SER A C 1
ATOM 629 O O . SER A 1 81 ? 12.034 9.923 -0.220 1.00 86.56 81 SER A O 1
ATOM 631 N N . LEU A 1 82 ? 13.800 9.106 -1.341 1.00 91.81 82 LEU A N 1
ATOM 632 C CA . LEU A 1 82 ? 13.210 9.318 -2.665 1.00 91.81 82 LEU A CA 1
ATOM 633 C C . LEU A 1 82 ? 12.013 8.383 -2.853 1.00 91.81 82 LEU A C 1
ATOM 635 O O . LEU A 1 82 ? 12.010 7.280 -2.310 1.00 91.81 82 LEU A O 1
ATOM 639 N N . ASN A 1 83 ? 11.033 8.779 -3.668 1.00 93.38 83 ASN A N 1
ATOM 640 C CA . ASN A 1 83 ? 9.974 7.861 -4.081 1.00 93.38 83 ASN A CA 1
ATOM 641 C C . ASN A 1 83 ? 10.591 6.744 -4.937 1.00 93.38 83 ASN A C 1
ATOM 643 O O . ASN A 1 83 ? 11.005 6.975 -6.071 1.00 93.38 83 ASN A O 1
ATOM 647 N N . MET A 1 84 ? 10.690 5.557 -4.349 1.00 92.94 84 MET A N 1
ATOM 648 C CA . MET A 1 84 ? 11.262 4.352 -4.949 1.00 92.94 84 MET A CA 1
ATOM 649 C C . MET A 1 84 ? 10.165 3.318 -5.219 1.00 92.94 84 MET A C 1
ATOM 651 O O . MET A 1 84 ? 10.462 2.145 -5.455 1.00 92.94 84 MET A O 1
ATOM 655 N N . SER A 1 85 ? 8.901 3.747 -5.178 1.00 93.56 85 SER A N 1
ATOM 656 C CA . SER A 1 85 ? 7.772 2.888 -5.483 1.00 93.56 85 SER A CA 1
ATOM 657 C C . SER A 1 85 ? 7.876 2.385 -6.916 1.00 93.56 85 SER A C 1
ATOM 659 O O . SER A 1 85 ? 8.103 3.179 -7.836 1.00 93.56 85 SER A O 1
ATOM 661 N N . PRO A 1 86 ? 7.657 1.081 -7.151 1.00 92.25 86 PRO A N 1
ATOM 662 C CA . PRO A 1 86 ? 7.611 0.543 -8.505 1.00 92.25 86 PRO A CA 1
ATOM 663 C C . PRO A 1 86 ? 6.391 1.060 -9.290 1.00 92.25 86 PRO A C 1
ATOM 665 O O . PRO A 1 86 ? 6.319 0.873 -10.501 1.00 92.25 86 PRO A O 1
ATOM 668 N N . LEU A 1 87 ? 5.455 1.730 -8.608 1.00 92.69 87 LEU A N 1
ATOM 669 C CA . LEU A 1 87 ? 4.289 2.397 -9.181 1.00 92.69 87 LEU A CA 1
ATOM 670 C C . LEU A 1 87 ? 4.506 3.906 -9.405 1.00 92.69 87 LEU A C 1
ATOM 672 O O . LEU A 1 87 ? 3.559 4.633 -9.707 1.00 92.69 87 LEU A O 1
ATOM 676 N N . LEU A 1 88 ? 5.732 4.417 -9.249 1.00 91.81 88 LEU A N 1
ATOM 677 C CA . LEU A 1 88 ? 6.035 5.816 -9.547 1.00 91.81 88 LEU A CA 1
ATOM 678 C C . LEU A 1 88 ? 5.706 6.140 -11.016 1.00 91.81 88 LEU A C 1
ATOM 680 O O . LEU A 1 88 ? 6.217 5.506 -11.937 1.00 91.81 88 LEU A O 1
ATOM 684 N N . GLY A 1 89 ? 4.882 7.169 -11.227 1.00 88.31 89 GLY A N 1
ATOM 685 C CA . GLY A 1 89 ? 4.426 7.590 -12.557 1.00 88.31 89 GLY A CA 1
ATOM 686 C C . GLY A 1 89 ? 3.147 6.898 -13.041 1.00 88.31 89 GLY A C 1
ATOM 687 O O . GLY A 1 89 ? 2.692 7.187 -14.145 1.00 88.31 89 GLY A O 1
ATOM 688 N N . VAL A 1 90 ? 2.549 6.023 -12.227 1.00 89.00 90 VAL A N 1
ATOM 689 C CA . VAL A 1 90 ? 1.213 5.468 -12.469 1.00 89.00 90 VAL A CA 1
ATOM 690 C C . VAL A 1 90 ? 0.163 6.468 -11.982 1.00 89.00 90 VAL A C 1
ATOM 692 O O . VAL A 1 90 ? 0.166 6.857 -10.817 1.00 89.00 90 VAL A O 1
ATOM 695 N N . ASN A 1 91 ? -0.720 6.906 -12.882 1.00 84.88 91 ASN A N 1
ATOM 696 C CA . ASN A 1 91 ? -1.622 8.044 -12.645 1.00 84.88 91 ASN A CA 1
ATOM 697 C C . ASN A 1 91 ? -2.696 7.790 -11.575 1.00 84.88 91 ASN A C 1
ATOM 699 O O . ASN A 1 91 ? -3.219 8.729 -10.989 1.00 84.88 91 ASN A O 1
ATOM 703 N N . ASP A 1 92 ? -3.053 6.532 -11.366 1.00 87.12 92 ASP A N 1
ATOM 704 C CA . ASP A 1 92 ? -4.141 6.059 -10.511 1.00 87.12 92 ASP A CA 1
ATOM 705 C C . ASP A 1 92 ? -3.655 5.490 -9.172 1.00 87.12 92 ASP A C 1
ATOM 707 O O . ASP A 1 92 ? -4.427 4.899 -8.422 1.00 87.12 92 ASP A O 1
ATOM 711 N N . VAL A 1 93 ? -2.377 5.695 -8.853 1.00 90.62 93 VAL A N 1
ATOM 712 C CA . VAL A 1 93 ? -1.794 5.338 -7.558 1.00 90.62 93 VAL A CA 1
ATOM 713 C C . VAL A 1 93 ? -1.661 6.594 -6.711 1.00 90.62 93 VAL A C 1
ATOM 715 O O . VAL A 1 93 ? -1.102 7.602 -7.147 1.00 90.62 93 VAL A O 1
ATOM 718 N N . VAL A 1 94 ? -2.167 6.533 -5.479 1.00 94.25 94 VAL A N 1
ATOM 719 C CA . VAL A 1 94 ? -2.154 7.670 -4.555 1.00 94.25 94 VAL A CA 1
ATOM 720 C C . VAL A 1 94 ? -0.914 7.592 -3.672 1.00 94.25 94 VAL A C 1
ATOM 722 O O . VAL A 1 94 ? -0.653 6.572 -3.037 1.00 94.25 94 VAL A O 1
ATOM 725 N N . PHE A 1 95 ? -0.156 8.683 -3.602 1.00 95.75 95 PHE A N 1
ATOM 726 C CA . PHE A 1 95 ? 1.001 8.808 -2.719 1.00 95.75 95 PHE A CA 1
ATOM 727 C C . PHE A 1 95 ? 0.690 9.771 -1.579 1.00 95.75 95 PHE A C 1
ATOM 729 O O . PHE A 1 95 ? 0.209 10.875 -1.826 1.00 95.75 95 PHE A O 1
ATOM 736 N N . VAL A 1 96 ? 0.983 9.365 -0.343 1.00 96.81 96 VAL A N 1
ATOM 737 C CA . VAL A 1 96 ? 0.677 10.153 0.862 1.00 96.81 96 VAL A CA 1
ATOM 738 C C . VAL A 1 96 ? 1.901 10.282 1.757 1.00 96.81 96 VAL A C 1
ATOM 740 O O . VAL A 1 96 ? 2.660 9.331 1.923 1.00 96.81 96 VAL A O 1
ATOM 743 N N . SER A 1 97 ? 2.088 11.456 2.350 1.00 95.88 97 SER A N 1
ATOM 744 C CA . SER A 1 97 ? 3.201 11.780 3.254 1.00 95.88 97 SER A CA 1
ATOM 745 C C . SER A 1 97 ? 2.729 12.209 4.645 1.00 95.88 97 SER A C 1
ATOM 747 O O . SER A 1 97 ? 3.547 12.392 5.546 1.00 95.88 97 SER A O 1
ATOM 749 N N . THR A 1 98 ? 1.419 12.378 4.847 1.00 96.00 98 THR A N 1
ATOM 750 C CA . THR A 1 98 ? 0.838 12.807 6.126 1.00 96.00 98 THR A CA 1
ATOM 751 C C . THR A 1 98 ? -0.391 11.982 6.505 1.00 96.00 98 THR A C 1
ATOM 753 O O . THR A 1 98 ? -1.055 11.397 5.652 1.00 96.00 98 THR A O 1
ATOM 756 N N . ALA A 1 99 ? -0.728 11.969 7.798 1.00 96.56 99 ALA A N 1
ATOM 757 C CA . ALA A 1 99 ? -1.931 11.305 8.304 1.00 96.56 99 ALA A CA 1
ATOM 758 C C . ALA A 1 99 ? -3.225 11.876 7.691 1.00 96.56 99 ALA A C 1
ATOM 760 O O . ALA A 1 99 ? -4.133 11.113 7.382 1.00 96.56 99 ALA A O 1
ATOM 761 N N . ASN A 1 100 ? -3.283 13.193 7.459 1.00 96.94 100 ASN A N 1
ATOM 762 C CA . ASN A 1 100 ? -4.411 13.848 6.790 1.00 96.94 100 ASN A CA 1
ATOM 763 C C . ASN A 1 100 ? -4.529 13.460 5.312 1.00 96.94 100 ASN A C 1
ATOM 765 O O . ASN A 1 100 ? -5.631 13.253 4.815 1.00 96.94 100 ASN A O 1
ATOM 769 N N . GLU A 1 101 ? -3.410 13.365 4.590 1.00 97.19 101 GLU A N 1
ATOM 770 C CA . GLU A 1 101 ? -3.425 12.871 3.209 1.00 97.19 101 GLU A CA 1
ATOM 771 C C . GLU A 1 101 ? -3.881 11.412 3.156 1.00 97.19 101 GLU A C 1
ATOM 773 O O . GLU A 1 101 ? -4.714 11.065 2.322 1.00 97.19 101 GLU A O 1
ATOM 778 N N . LEU A 1 102 ? -3.398 10.577 4.083 1.00 96.94 102 LEU A N 1
ATOM 779 C CA . LEU A 1 102 ? -3.821 9.184 4.202 1.00 96.94 102 LEU A CA 1
ATOM 780 C C . LEU A 1 102 ? -5.316 9.064 4.522 1.00 96.94 102 LEU A C 1
ATOM 782 O O . LEU A 1 102 ? -6.001 8.279 3.873 1.00 96.94 102 LEU A O 1
ATOM 786 N N . SER A 1 103 ? -5.842 9.840 5.474 1.00 96.75 103 SER A N 1
ATOM 787 C CA . SER A 1 103 ? -7.271 9.805 5.804 1.00 96.75 103 SER A CA 1
ATOM 788 C C . SER A 1 103 ? -8.135 10.274 4.637 1.00 96.75 103 SER A C 1
ATOM 790 O O . SER A 1 103 ? -9.134 9.638 4.326 1.00 96.75 103 SER A O 1
ATOM 792 N N . ASN A 1 104 ? -7.730 11.346 3.948 1.00 96.44 104 ASN A N 1
ATOM 793 C CA . ASN A 1 104 ? -8.448 11.843 2.775 1.00 96.44 104 ASN A CA 1
ATOM 794 C C . ASN A 1 104 ? -8.455 10.816 1.640 1.00 96.44 104 ASN A C 1
ATOM 796 O O . ASN A 1 104 ? -9.471 10.661 0.971 1.00 96.44 104 ASN A O 1
ATOM 800 N N . ALA A 1 105 ? -7.336 10.116 1.433 1.00 95.62 105 ALA A N 1
ATOM 801 C CA . ALA A 1 105 ? -7.258 9.039 0.460 1.00 95.62 105 ALA A CA 1
ATOM 802 C C . ALA A 1 105 ? -8.193 7.888 0.853 1.00 95.62 105 ALA A C 1
ATOM 804 O O . ALA A 1 105 ? -9.032 7.507 0.051 1.00 95.62 105 ALA A O 1
ATOM 805 N N . LEU A 1 106 ? -8.125 7.386 2.089 1.00 95.38 106 LEU A N 1
ATOM 806 C CA . LEU A 1 106 ? -8.981 6.288 2.561 1.00 95.38 106 LEU A CA 1
ATOM 807 C C . LEU A 1 106 ? -10.484 6.610 2.462 1.00 95.38 106 LEU A C 1
ATOM 809 O O . LEU A 1 106 ? -11.271 5.746 2.093 1.00 95.38 106 LEU A O 1
ATOM 813 N N . GLU A 1 107 ? -10.880 7.852 2.742 1.00 94.50 107 GLU A N 1
ATOM 814 C CA . GLU A 1 107 ? -12.279 8.300 2.666 1.00 94.50 107 GLU A CA 1
ATOM 815 C C . GLU A 1 107 ? -12.755 8.643 1.247 1.00 94.50 107 GLU A C 1
ATOM 817 O O . GLU A 1 107 ? -13.950 8.887 1.046 1.00 94.50 107 GLU A O 1
ATOM 822 N N . SER A 1 108 ? -11.845 8.677 0.270 1.00 91.69 108 SER A N 1
ATOM 823 C CA . SER A 1 108 ? -12.200 8.901 -1.128 1.00 91.69 108 SER A CA 1
ATOM 824 C C . SER A 1 108 ? -12.853 7.665 -1.743 1.00 91.69 108 SER A C 1
ATOM 826 O O . SER A 1 108 ? -12.621 6.531 -1.323 1.00 91.69 108 SER A O 1
ATOM 828 N N . ASP A 1 109 ? -13.697 7.888 -2.745 1.00 84.56 109 ASP A N 1
ATOM 829 C CA . ASP A 1 109 ? -14.261 6.788 -3.512 1.00 84.56 109 ASP A CA 1
ATOM 830 C C . ASP A 1 109 ? -13.221 6.314 -4.531 1.00 84.56 109 ASP A C 1
ATOM 832 O O . ASP A 1 109 ? -12.724 7.094 -5.347 1.00 84.56 109 ASP A O 1
ATOM 836 N N . PHE A 1 110 ? -12.887 5.027 -4.470 1.00 78.81 110 PHE A N 1
ATOM 837 C CA . PHE A 1 110 ? -11.974 4.398 -5.412 1.00 78.81 110 PHE A CA 1
ATOM 838 C C . PHE A 1 110 ? -12.757 3.721 -6.527 1.0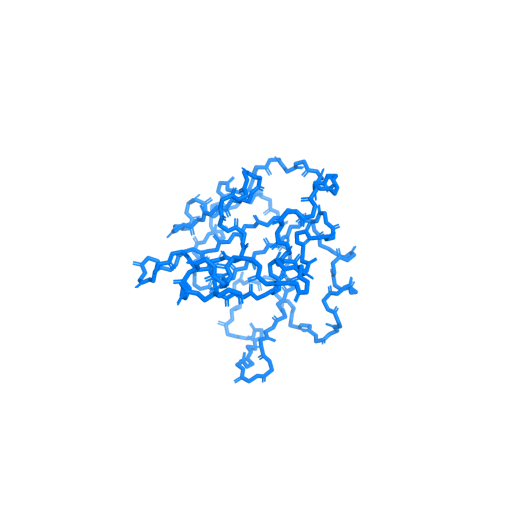0 78.81 110 PHE A C 1
ATOM 840 O O . PHE A 1 110 ? -13.695 2.960 -6.283 1.00 78.81 110 PHE A O 1
ATOM 847 N N . GLU A 1 111 ? -12.338 3.957 -7.765 1.00 71.50 111 GLU A N 1
ATOM 848 C CA . GLU A 1 111 ? -12.774 3.127 -8.877 1.00 71.50 111 GLU A CA 1
ATOM 849 C C . GLU A 1 111 ? -11.974 1.822 -8.871 1.00 71.50 111 GLU A C 1
ATOM 851 O O . GLU A 1 111 ? -10.751 1.829 -8.705 1.00 71.50 111 GLU A O 1
ATOM 856 N N . VAL A 1 112 ? -12.661 0.695 -9.074 1.00 67.44 112 VAL A N 1
ATOM 857 C CA . VAL A 1 112 ? -11.991 -0.582 -9.339 1.00 67.44 112 VAL A CA 1
ATOM 858 C C . VAL A 1 112 ? -11.136 -0.412 -10.587 1.00 67.44 112 VAL A C 1
ATOM 860 O O . VAL A 1 112 ? -11.642 -0.072 -11.662 1.00 67.44 112 VAL A O 1
ATOM 863 N N . LEU A 1 113 ? -9.834 -0.650 -10.448 1.00 68.56 113 LEU A N 1
ATOM 864 C CA . LEU A 1 113 ? -8.901 -0.480 -11.548 1.00 68.56 113 LEU A CA 1
ATOM 865 C C . LEU A 1 113 ? -9.071 -1.651 -12.516 1.00 68.56 113 LEU A C 1
ATOM 867 O O . LEU A 1 113 ? -8.678 -2.783 -12.240 1.00 68.56 113 LEU A O 1
ATOM 871 N N . VAL A 1 114 ? -9.676 -1.386 -13.673 1.00 60.16 114 VAL A N 1
ATOM 872 C CA . VAL A 1 114 ? -9.751 -2.372 -14.754 1.00 60.16 114 VAL A CA 1
ATOM 873 C C . VAL A 1 114 ? -8.370 -2.468 -15.395 1.00 60.16 114 VAL A C 1
ATOM 875 O O . VAL A 1 114 ? -7.871 -1.471 -15.914 1.00 60.16 114 VAL A O 1
ATOM 878 N N . GLY A 1 115 ? -7.771 -3.664 -15.318 1.00 58.47 115 GLY A N 1
ATOM 879 C CA . GLY A 1 115 ? -6.385 -3.993 -15.675 1.00 58.47 115 GLY A CA 1
ATOM 880 C C . GLY A 1 115 ? -5.763 -3.088 -16.736 1.00 58.47 115 GLY A C 1
ATOM 881 O O . GLY A 1 115 ? -5.953 -3.291 -17.937 1.00 58.47 115 GLY A O 1
ATOM 882 N N . LYS A 1 116 ? -5.018 -2.077 -16.278 1.00 60.31 116 LYS A N 1
ATOM 883 C CA . LYS A 1 116 ? -4.287 -1.168 -17.159 1.00 60.31 116 LYS A CA 1
ATOM 884 C C . LYS A 1 116 ? -3.035 -1.839 -17.710 1.00 60.31 116 LYS A C 1
ATOM 886 O O . LYS A 1 116 ? -2.399 -2.669 -17.069 1.00 60.31 116 LYS A O 1
ATOM 891 N N . GLU A 1 117 ? -2.719 -1.447 -18.936 1.00 57.91 117 GLU A N 1
ATOM 892 C CA . GLU A 1 117 ? -1.715 -2.035 -19.817 1.00 57.91 117 GLU A CA 1
ATOM 893 C C . GLU A 1 117 ? -0.320 -2.207 -19.168 1.00 57.91 117 GLU A C 1
ATOM 895 O O . GLU A 1 117 ? 0.196 -1.314 -18.492 1.00 57.91 117 GLU A O 1
ATOM 900 N N . ASN A 1 118 ? 0.301 -3.363 -19.452 1.00 61.03 118 ASN A N 1
ATOM 901 C CA . ASN A 1 118 ? 1.513 -3.980 -18.871 1.00 61.03 118 ASN A CA 1
ATOM 902 C C . ASN A 1 118 ? 2.846 -3.196 -18.983 1.00 61.03 118 ASN A C 1
ATOM 904 O O . ASN A 1 118 ? 3.924 -3.789 -18.913 1.00 61.03 118 ASN A O 1
ATOM 908 N N . SER A 1 119 ? 2.824 -1.872 -19.139 1.00 72.19 119 SER A N 1
ATOM 909 C CA . SER A 1 119 ? 4.031 -1.041 -19.305 1.00 72.19 119 SER A CA 1
ATOM 910 C C . SER A 1 119 ? 4.952 -0.982 -18.072 1.00 72.19 119 SER A C 1
ATOM 912 O O . SER A 1 119 ? 6.095 -0.528 -18.179 1.00 72.19 119 SER A O 1
ATOM 914 N N . LEU A 1 120 ? 4.486 -1.489 -16.924 1.00 81.75 120 LEU A N 1
ATOM 915 C CA . LEU A 1 120 ? 5.260 -1.614 -15.685 1.00 81.75 120 LEU A CA 1
ATOM 916 C C . LEU A 1 120 ? 6.424 -2.602 -15.820 1.00 81.75 120 LEU A C 1
ATOM 918 O O . LEU A 1 120 ? 7.509 -2.386 -15.276 1.00 81.75 120 LEU A O 1
ATOM 922 N N . PHE A 1 121 ? 6.223 -3.691 -16.564 1.00 86.38 121 PHE A N 1
ATOM 923 C CA . PHE A 1 121 ? 7.181 -4.786 -16.613 1.00 86.38 121 PHE A CA 1
ATOM 924 C C . PHE A 1 121 ? 8.205 -4.585 -17.730 1.00 86.38 121 PHE A C 1
ATOM 926 O O . PHE A 1 121 ? 7.890 -4.544 -18.918 1.00 86.38 121 PHE A O 1
ATOM 933 N N . CYS A 1 122 ? 9.481 -4.513 -17.354 1.00 88.12 122 CYS A N 1
ATOM 934 C CA . CYS A 1 122 ? 10.599 -4.444 -18.293 1.00 88.12 122 CYS A CA 1
ATOM 935 C C . CYS A 1 122 ? 11.124 -5.852 -18.619 1.00 88.12 122 CYS A C 1
ATOM 937 O O . CYS A 1 122 ? 12.255 -6.180 -18.276 1.00 88.12 122 CYS A O 1
ATOM 939 N N . ILE A 1 123 ? 10.287 -6.684 -19.249 1.00 89.56 123 ILE A N 1
ATOM 940 C CA . ILE A 1 123 ? 10.562 -8.115 -19.507 1.00 89.56 123 ILE A CA 1
ATOM 941 C C . ILE A 1 123 ? 11.132 -8.412 -20.902 1.00 89.56 123 ILE A C 1
ATOM 943 O O . ILE A 1 123 ? 11.254 -9.576 -21.276 1.00 89.56 123 ILE A O 1
ATOM 947 N N . ASP A 1 124 ? 11.478 -7.384 -21.682 1.00 91.06 124 ASP A N 1
ATOM 948 C CA . ASP A 1 124 ? 12.104 -7.580 -22.993 1.00 91.06 124 ASP A CA 1
ATOM 949 C C . ASP A 1 124 ? 13.472 -8.274 -22.821 1.00 91.06 124 ASP A C 1
ATOM 951 O O . ASP A 1 124 ? 14.371 -7.687 -22.203 1.00 91.06 124 ASP A O 1
ATOM 955 N N . PRO A 1 125 ? 13.664 -9.492 -23.370 1.00 93.06 125 PRO A N 1
ATOM 956 C CA . PRO A 1 125 ? 14.904 -10.248 -23.214 1.00 93.06 125 PRO A CA 1
ATOM 957 C C . PRO A 1 125 ? 16.115 -9.571 -23.870 1.00 93.06 125 PRO A C 1
ATOM 959 O O . PRO A 1 125 ? 17.249 -9.890 -23.522 1.00 93.06 125 PRO A O 1
ATOM 962 N N . ASN A 1 126 ? 15.907 -8.613 -24.781 1.00 94.69 126 ASN A N 1
ATOM 963 C CA . ASN A 1 126 ? 16.986 -7.812 -25.361 1.00 94.69 126 ASN A CA 1
ATOM 964 C C . ASN A 1 126 ? 17.496 -6.725 -24.405 1.00 94.69 126 ASN A C 1
ATOM 966 O O . ASN A 1 126 ? 18.494 -6.071 -24.704 1.00 94.69 126 ASN A O 1
ATOM 970 N N . LEU 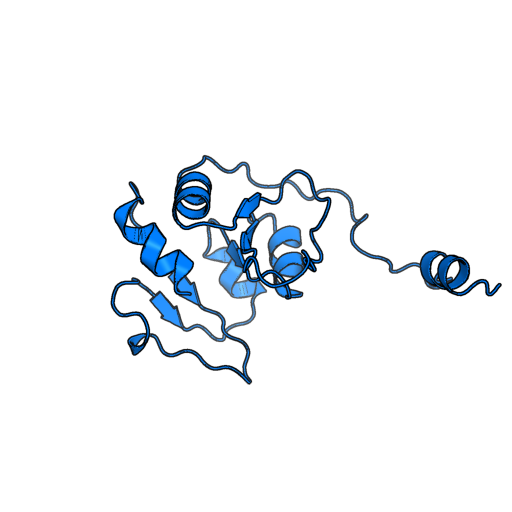A 1 127 ? 16.816 -6.516 -23.270 1.00 94.00 127 LEU A N 1
ATOM 971 C CA . LEU A 1 127 ? 17.162 -5.553 -22.224 1.00 94.00 127 LEU A CA 1
ATOM 972 C C . LEU A 1 127 ? 17.461 -4.132 -22.759 1.00 94.00 127 LEU A C 1
ATOM 974 O O . LEU A 1 127 ? 18.418 -3.497 -22.305 1.00 94.00 127 LEU A O 1
ATOM 978 N N . PRO A 1 128 ? 16.652 -3.572 -23.684 1.00 93.50 128 PRO A N 1
ATOM 979 C CA . PRO A 1 128 ? 16.989 -2.333 -24.393 1.00 93.50 128 PRO A CA 1
ATOM 980 C C . PRO A 1 128 ? 17.171 -1.129 -23.456 1.00 93.50 128 PRO A C 1
ATOM 982 O O . PRO A 1 128 ? 18.017 -0.270 -23.701 1.00 93.50 128 PRO A O 1
ATOM 985 N N . LYS A 1 129 ? 16.417 -1.072 -22.347 1.00 91.88 129 LYS A N 1
ATOM 986 C CA . LYS A 1 129 ? 16.551 -0.013 -21.331 1.00 91.88 129 LYS A CA 1
ATOM 987 C C . LYS A 1 129 ? 17.913 -0.067 -20.629 1.00 91.88 129 LYS A C 1
ATOM 989 O O . LYS A 1 129 ? 18.546 0.972 -20.461 1.00 91.88 129 LYS A O 1
ATOM 994 N N . TRP A 1 130 ? 18.378 -1.266 -20.270 1.00 94.69 130 TRP A N 1
ATOM 995 C CA . TRP A 1 130 ? 19.690 -1.470 -19.648 1.00 94.69 130 TRP A CA 1
ATOM 996 C C . TRP A 1 130 ? 20.825 -1.188 -20.623 1.00 94.69 130 TRP A C 1
ATOM 998 O O . TRP A 1 130 ? 21.750 -0.462 -20.274 1.00 94.69 130 TRP A O 1
ATOM 1008 N N . LYS A 1 131 ? 20.717 -1.689 -21.856 1.00 95.88 131 LYS A N 1
ATOM 1009 C CA . LYS A 1 131 ? 21.677 -1.429 -22.934 1.00 95.88 131 LYS A CA 1
ATOM 1010 C C . LYS A 1 131 ? 21.885 0.062 -23.175 1.00 95.88 131 LYS A C 1
ATOM 1012 O O . LYS A 1 131 ? 23.008 0.556 -23.120 1.00 95.88 131 LYS A O 1
ATOM 1017 N N . LYS A 1 132 ? 20.782 0.807 -23.308 1.00 95.88 132 LYS A N 1
ATOM 1018 C CA . LYS A 1 132 ? 20.802 2.268 -23.442 1.00 95.88 132 LYS A CA 1
ATOM 1019 C C . LYS A 1 132 ? 21.442 2.963 -22.237 1.00 95.88 132 LYS A C 1
ATOM 1021 O O . LYS A 1 132 ? 22.221 3.890 -22.429 1.00 95.88 132 LYS A O 1
ATOM 1026 N N . LEU A 1 133 ? 21.103 2.549 -21.013 1.00 96.31 133 LEU A N 1
ATOM 1027 C CA . LEU A 1 133 ? 21.632 3.156 -19.786 1.00 96.31 133 LEU A CA 1
ATOM 1028 C C . LEU A 1 133 ? 23.142 2.932 -19.631 1.00 96.31 133 LEU A C 1
ATOM 1030 O O . LEU A 1 133 ? 23.859 3.841 -19.227 1.00 96.31 133 LEU A O 1
ATOM 1034 N N . LEU A 1 134 ? 23.607 1.723 -19.944 1.00 96.88 134 LEU A N 1
ATOM 1035 C CA . LEU A 1 134 ? 25.001 1.305 -19.794 1.00 96.88 134 LEU A CA 1
ATOM 1036 C C . LEU A 1 134 ? 25.862 1.626 -21.025 1.00 96.88 134 LEU A C 1
ATOM 1038 O O . LEU A 1 134 ? 27.065 1.383 -20.987 1.00 96.88 134 LEU A O 1
ATOM 1042 N N . ALA A 1 135 ? 25.262 2.172 -22.088 1.00 96.81 135 ALA A N 1
ATOM 1043 C CA . ALA A 1 135 ? 25.903 2.434 -23.376 1.00 96.81 135 ALA A CA 1
ATOM 1044 C C . ALA A 1 135 ? 26.583 1.185 -23.975 1.00 96.81 135 ALA A C 1
ATOM 1046 O O . ALA A 1 135 ? 27.732 1.239 -24.412 1.00 96.81 135 ALA A O 1
ATOM 1047 N N . ILE A 1 136 ? 25.863 0.060 -23.977 1.00 93.62 136 ILE A N 1
ATOM 1048 C CA . ILE A 1 136 ? 26.298 -1.220 -24.557 1.00 93.62 136 ILE A CA 1
ATOM 1049 C C . ILE A 1 136 ? 25.286 -1.704 -25.602 1.00 93.62 136 ILE A C 1
ATOM 1051 O O . ILE A 1 136 ? 24.091 -1.439 -25.461 1.00 93.62 136 ILE A O 1
ATOM 1055 N N . ASP A 1 137 ? 25.770 -2.409 -26.627 1.00 81.44 137 ASP A N 1
ATOM 1056 C CA . ASP A 1 137 ? 24.969 -2.896 -27.764 1.00 81.44 137 ASP A CA 1
ATOM 1057 C C . ASP A 1 137 ? 24.221 -4.214 -27.507 1.00 81.44 137 ASP A C 1
ATOM 1059 O O . ASP A 1 137 ? 24.643 -5.065 -26.688 1.00 81.44 137 ASP A O 1
#

Foldseek 3Di:
DVLQLVLVVVAPDDDAEEDADDPVDDDDCVVRVSHNYDYDPDDLVVVLVVDQADEEEQDDPVQVVNVQVQRAYEYEDCVPDDRNHLCVPPPRHHYDDHSVSVNVVVPDDHDRRDRDDPPSDQPPPVSVVVCVVVVHD

Sequence (137 aa):
MQMLVDAIPFLGRDYTFILKSHPACPVQEREFPSLRLKVRHEPITDLLEEVDIAYTSNITSAAIDVYCSGVPVISVLDGTSLNMSPLLGVNDVVFVSTANELSNALESDFEVLVGKENSLFCIDPNLPKWKKLLAID

Nearest PDB structures (foldseek):
  1pnv-assembly1_A  TM=6.309E-01  e=1.087E-01  Amycolatopsis orientalis
  8j2w-assembly1_B  TM=4.875E-01  e=5.997E-02  Saccharothrix syringae
  8j2x-assembly1_A  TM=5.013E-01  e=7.812E-02  Saccharothrix syringae
  8j2w-assembly1_A  TM=4.913E-01  e=1.325E-01  Saccharothrix syringae

Organism: NCBI:txid1049986

Secondary structure (DSSP, 8-state):
-HHHHHHGGG-SS---EEE---TTS---GGG-TTS-EEE--S-HHHHGGG-S-EEE-SS-THHHHHHHTT--EEEE--SSS----TTTT-TT-EEE-SHHHHHHHHHSPPPP-----STT----TT-HHHHHHHT--

Mean predicted aligned error: 4.59 Å